Protein AF-X1QWB2-F1 (afdb_monomer_lite)

Structure (mmCIF, N/CA/C/O backbone):
data_AF-X1Q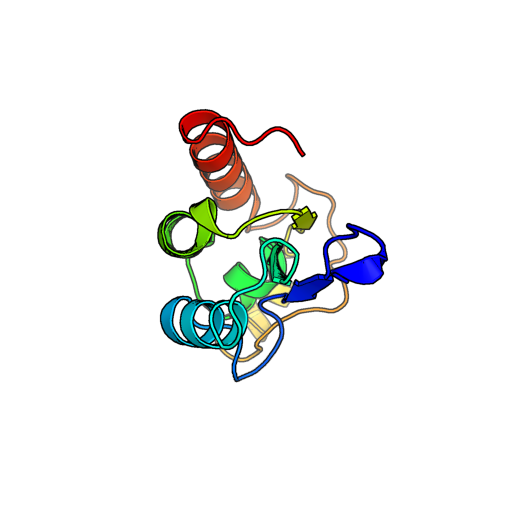WB2-F1
#
_entry.id   AF-X1QWB2-F1
#
loop_
_atom_site.group_PDB
_atom_site.id
_atom_site.type_symbol
_atom_site.label_atom_id
_atom_site.label_alt_id
_atom_site.label_comp_id
_atom_site.label_asym_id
_atom_site.label_entity_id
_atom_site.label_seq_id
_atom_site.pdbx_PDB_ins_code
_atom_site.Cartn_x
_atom_site.Cartn_y
_atom_site.Cartn_z
_atom_site.occupancy
_atom_site.B_iso_or_equiv
_atom_site.auth_seq_id
_atom_site.auth_comp_id
_atom_site.auth_asym_id
_atom_site.auth_atom_id
_atom_site.pdbx_PDB_model_num
ATOM 1 N N . ALA A 1 1 ? -11.888 -11.423 16.180 1.00 87.31 1 ALA A N 1
ATOM 2 C CA . ALA A 1 1 ? -11.134 -10.167 16.320 1.00 87.31 1 ALA A CA 1
ATOM 3 C C . ALA A 1 1 ? -11.577 -9.421 17.581 1.00 87.31 1 ALA A C 1
ATOM 5 O O . ALA A 1 1 ? -10.818 -9.355 18.541 1.00 87.31 1 ALA A O 1
ATOM 6 N N . ASP A 1 2 ? -12.845 -9.003 17.648 1.00 89.38 2 ASP A N 1
ATOM 7 C CA . ASP A 1 2 ? -13.381 -8.087 18.670 1.00 89.38 2 ASP A CA 1
ATOM 8 C C . ASP A 1 2 ? -13.231 -8.575 20.112 1.00 89.38 2 ASP A C 1
ATOM 10 O O . ASP A 1 2 ? -12.734 -7.848 20.968 1.00 89.38 2 ASP A O 1
ATOM 14 N N . ARG A 1 3 ? -13.568 -9.844 20.378 1.00 95.56 3 ARG A N 1
ATOM 15 C CA . ARG A 1 3 ? -13.446 -10.448 21.719 1.00 95.56 3 ARG A CA 1
ATOM 16 C C . ARG A 1 3 ? -12.030 -10.352 22.295 1.00 95.56 3 ARG A C 1
ATOM 18 O O . ARG A 1 3 ? -11.871 -10.219 23.502 1.00 95.56 3 ARG A O 1
ATOM 25 N N . HIS A 1 4 ? -11.020 -10.443 21.433 1.00 96.00 4 HIS A N 1
ATOM 26 C CA . HIS A 1 4 ? -9.612 -10.477 21.828 1.00 96.00 4 HIS A CA 1
ATOM 27 C C . HIS A 1 4 ? -8.893 -9.150 21.582 1.00 96.00 4 HIS A C 1
ATOM 29 O O . HIS A 1 4 ? -7.732 -9.027 21.952 1.00 96.00 4 HIS A O 1
ATOM 35 N N . LYS A 1 5 ? -9.575 -8.161 20.989 1.00 94.38 5 LYS A N 1
ATOM 36 C CA . LYS A 1 5 ? -9.007 -6.865 20.606 1.00 94.38 5 LYS A CA 1
ATOM 37 C C . LYS A 1 5 ? -7.771 -6.977 19.698 1.00 94.38 5 LYS A C 1
ATOM 39 O O . LYS A 1 5 ? -6.821 -6.218 19.849 1.00 94.38 5 LYS A O 1
ATOM 44 N N . ILE A 1 6 ? -7.795 -7.929 18.762 1.00 94.81 6 ILE A N 1
ATOM 45 C CA . ILE A 1 6 ? -6.719 -8.178 17.787 1.00 94.81 6 ILE A CA 1
ATOM 46 C C . ILE A 1 6 ? -7.232 -7.854 16.386 1.00 94.81 6 ILE A C 1
ATOM 48 O O . ILE A 1 6 ? -8.322 -8.306 16.023 1.00 94.81 6 ILE A O 1
ATOM 52 N N . GLY A 1 7 ? -6.443 -7.104 15.614 1.00 94.31 7 GLY A N 1
ATOM 53 C CA . GLY A 1 7 ? -6.753 -6.743 14.232 1.00 94.31 7 GLY A CA 1
ATOM 54 C C . GLY A 1 7 ? -6.715 -7.942 13.279 1.00 94.31 7 GLY A C 1
ATOM 55 O O . GLY A 1 7 ? -5.780 -8.737 13.296 1.00 94.31 7 GLY A O 1
ATOM 56 N N . VAL A 1 8 ? -7.731 -8.055 12.428 1.00 96.50 8 VAL A N 1
ATOM 57 C CA . VAL A 1 8 ? -7.774 -8.936 11.257 1.00 96.50 8 VAL A CA 1
ATOM 58 C C . VAL A 1 8 ? -7.756 -8.041 10.030 1.00 96.50 8 VAL A C 1
ATOM 60 O O . VAL A 1 8 ? -8.609 -7.165 9.879 1.00 96.50 8 VAL A O 1
ATOM 63 N N . CYS A 1 9 ? -6.767 -8.245 9.168 1.00 97.38 9 CYS A N 1
ATOM 64 C CA . CYS A 1 9 ? -6.491 -7.337 8.070 1.00 97.38 9 CYS A CA 1
ATOM 65 C C . CYS A 1 9 ? -6.768 -7.995 6.717 1.00 97.38 9 CYS A C 1
ATOM 67 O O . CYS A 1 9 ? -6.272 -9.085 6.444 1.00 97.38 9 CYS A O 1
ATOM 69 N N . LEU A 1 10 ? -7.542 -7.319 5.868 1.00 97.69 10 LEU A N 1
ATOM 70 C CA . LEU A 1 10 ? -7.714 -7.695 4.469 1.00 97.69 10 LEU A CA 1
ATOM 71 C C . LEU A 1 10 ? -6.548 -7.147 3.644 1.00 97.69 10 LEU A C 1
ATOM 73 O O . LEU A 1 10 ? -6.209 -5.969 3.760 1.00 97.69 10 LEU A O 1
ATOM 77 N N . GLU A 1 11 ? -5.963 -7.992 2.803 1.00 97.88 11 GLU A N 1
ATOM 78 C CA . GLU A 1 11 ? -4.836 -7.644 1.934 1.00 97.88 11 GLU A CA 1
ATOM 79 C C . GLU A 1 11 ? -5.299 -7.501 0.468 1.00 97.88 11 GLU A C 1
ATOM 81 O O . GLU A 1 11 ? -6.124 -8.303 -0.002 1.00 97.88 11 GLU A O 1
ATOM 86 N N . PRO A 1 12 ? -4.801 -6.500 -0.286 1.00 96.56 12 PRO A N 1
ATOM 87 C CA . PRO A 1 12 ? -5.127 -6.307 -1.697 1.00 96.56 12 PRO A CA 1
ATOM 88 C C . PRO A 1 12 ? -4.391 -7.323 -2.589 1.00 96.56 12 PRO A C 1
ATOM 90 O O . PRO A 1 12 ? -3.500 -6.956 -3.339 1.00 96.56 12 PRO A O 1
ATOM 93 N N . HIS A 1 13 ? -4.751 -8.606 -2.488 1.00 96.06 13 HIS A N 1
ATOM 94 C CA . HIS A 1 13 ? -4.164 -9.711 -3.266 1.00 96.06 13 HIS A CA 1
ATOM 95 C C . HIS A 1 13 ? -5.203 -10.449 -4.145 1.00 96.06 13 HIS A C 1
ATOM 97 O O . HIS A 1 13 ? -4.854 -11.299 -4.962 1.00 96.06 13 HIS A O 1
ATOM 103 N N . GLY A 1 14 ? -6.505 -10.180 -3.994 1.00 93.94 14 GLY A N 1
ATOM 104 C CA . GLY A 1 14 ? -7.576 -10.903 -4.690 1.00 93.94 14 GLY A CA 1
ATOM 105 C C . GLY A 1 14 ? -8.398 -10.029 -5.636 1.00 93.94 14 GLY A C 1
ATOM 106 O O . GLY A 1 14 ? -8.427 -8.808 -5.516 1.00 93.94 14 GLY A O 1
ATOM 107 N N . GLN A 1 15 ? -9.173 -10.674 -6.511 1.00 93.06 15 GLN A N 1
ATOM 108 C CA . GLN A 1 15 ? -10.076 -10.040 -7.494 1.00 93.06 15 GLN A CA 1
ATOM 109 C C . GLN A 1 15 ? -11.098 -9.054 -6.885 1.00 93.06 15 GLN A C 1
ATOM 111 O O . GLN A 1 15 ? -11.636 -8.177 -7.563 1.00 93.06 15 GLN A O 1
ATOM 116 N N . LEU A 1 16 ? -11.408 -9.214 -5.594 1.00 94.75 16 LEU A N 1
ATOM 117 C CA . LEU A 1 16 ? -12.325 -8.341 -4.858 1.00 94.75 16 LEU A CA 1
ATOM 118 C C . LEU A 1 16 ? -11.606 -7.308 -3.980 1.00 94.75 16 LEU A C 1
ATOM 120 O O . LEU A 1 16 ? -12.259 -6.399 -3.476 1.00 94.75 16 LEU A O 1
ATOM 124 N N . THR A 1 17 ? -10.292 -7.434 -3.782 1.00 96.88 17 THR A N 1
ATOM 125 C CA . THR A 1 17 ? -9.514 -6.583 -2.868 1.00 96.88 17 THR A CA 1
ATOM 126 C C . THR A 1 17 ? -8.469 -5.721 -3.573 1.00 96.88 17 THR A C 1
ATOM 128 O O . THR A 1 17 ? -7.957 -4.790 -2.962 1.00 96.88 17 THR A O 1
ATOM 131 N N . ASN A 1 18 ? -8.200 -5.951 -4.861 1.00 95.56 18 ASN A N 1
ATOM 132 C CA . ASN A 1 18 ? -7.249 -5.179 -5.671 1.00 95.56 18 ASN A CA 1
ATOM 133 C C . ASN A 1 18 ? -7.798 -3.838 -6.206 1.00 95.56 18 ASN A C 1
ATOM 135 O O . ASN A 1 18 ? -7.137 -3.177 -7.004 1.00 95.56 18 ASN A O 1
ATOM 139 N N . HIS A 1 19 ? -8.996 -3.420 -5.787 1.00 96.94 19 HIS A N 1
ATOM 140 C CA . HIS A 1 19 ? -9.540 -2.091 -6.070 1.00 96.94 19 HIS A CA 1
ATOM 141 C C . HIS A 1 19 ? -9.880 -1.383 -4.756 1.00 96.94 19 HIS A C 1
ATOM 143 O O . HIS A 1 19 ? -10.556 -1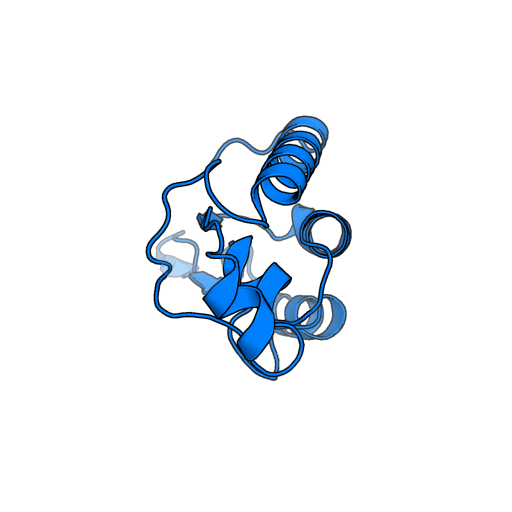.987 -3.914 1.00 96.94 19 HIS A O 1
ATOM 149 N N . PRO A 1 20 ? -9.493 -0.107 -4.588 1.00 96.44 20 PRO A N 1
ATOM 150 C CA . PRO A 1 20 ? -9.628 0.597 -3.314 1.00 96.44 20 PRO A CA 1
ATOM 151 C C . PRO A 1 20 ? -11.092 0.713 -2.876 1.00 96.44 20 PRO A C 1
ATOM 153 O O . PRO A 1 20 ? -11.406 0.470 -1.712 1.00 96.44 20 PRO A O 1
ATOM 156 N N . GLU A 1 21 ? -12.014 0.973 -3.807 1.00 96.25 21 GLU A N 1
ATOM 157 C CA . GLU A 1 21 ? -13.456 1.034 -3.531 1.00 96.25 21 GLU A CA 1
ATOM 158 C C . GLU A 1 21 ? -14.004 -0.309 -3.021 1.00 96.25 21 GLU A C 1
ATOM 160 O O . GLU A 1 21 ? -14.688 -0.368 -1.996 1.00 96.25 21 GLU A O 1
ATOM 165 N N . LYS A 1 22 ? -13.674 -1.412 -3.707 1.00 96.94 22 LYS A N 1
ATOM 166 C CA . LYS A 1 22 ? -14.152 -2.752 -3.337 1.00 96.94 22 LYS A CA 1
ATOM 167 C C . LYS A 1 22 ? -13.572 -3.189 -1.993 1.00 96.94 22 LYS A C 1
ATOM 169 O O . LYS A 1 22 ? -14.322 -3.650 -1.134 1.00 96.94 22 LYS A O 1
ATOM 174 N N . LEU A 1 23 ? -12.272 -2.980 -1.779 1.00 97.75 23 LEU A N 1
ATOM 175 C CA . LEU A 1 23 ? -11.614 -3.261 -0.505 1.00 97.75 23 LEU A CA 1
ATOM 176 C C . LEU A 1 23 ? -12.232 -2.440 0.632 1.00 97.75 23 LEU A C 1
ATOM 178 O O . LEU A 1 23 ? -12.539 -2.987 1.689 1.00 97.75 23 LEU A O 1
ATOM 182 N N . THR A 1 24 ? -12.489 -1.153 0.392 1.00 95.88 24 THR A N 1
ATOM 183 C CA . THR A 1 24 ? -13.149 -0.266 1.359 1.00 95.88 24 THR A CA 1
ATOM 184 C C . THR A 1 24 ? -14.558 -0.751 1.686 1.00 95.88 24 THR A C 1
ATOM 186 O O . THR A 1 24 ? -14.957 -0.756 2.848 1.00 95.88 24 THR A O 1
ATOM 189 N N . ARG A 1 25 ? -15.326 -1.220 0.699 1.00 96.31 25 ARG A N 1
ATOM 190 C CA . ARG A 1 25 ? -16.646 -1.811 0.950 1.00 96.31 25 ARG A CA 1
ATOM 191 C C . ARG A 1 25 ? -16.552 -3.088 1.787 1.00 96.31 25 ARG A C 1
ATOM 193 O O . ARG A 1 25 ? -17.371 -3.283 2.681 1.00 96.31 25 ARG A O 1
ATOM 200 N N . LEU A 1 26 ? -15.568 -3.945 1.515 1.00 96.62 26 LEU A N 1
ATOM 201 C CA . LEU A 1 26 ? -15.366 -5.196 2.250 1.00 96.62 26 LEU A CA 1
ATOM 202 C C . LEU A 1 26 ? -14.930 -4.955 3.696 1.00 96.62 26 LEU A C 1
ATOM 204 O O . LEU A 1 26 ? -15.502 -5.554 4.599 1.00 96.62 26 LEU A O 1
ATOM 208 N N . VAL A 1 27 ? -13.966 -4.063 3.935 1.00 96.38 27 VAL A N 1
ATOM 209 C CA . VAL A 1 27 ? -13.476 -3.776 5.295 1.00 96.38 27 VAL A CA 1
ATOM 210 C C . VAL A 1 27 ? -14.529 -3.062 6.153 1.00 96.38 27 VAL A C 1
ATOM 212 O O . VAL A 1 27 ? -14.496 -3.159 7.373 1.00 96.38 27 VAL A O 1
ATOM 215 N N . ASN A 1 28 ? -15.495 -2.386 5.522 1.00 95.69 28 ASN A N 1
ATOM 216 C CA . ASN A 1 28 ? -16.620 -1.728 6.192 1.00 95.69 28 ASN A CA 1
ATOM 217 C C . ASN A 1 28 ? -17.917 -2.556 6.174 1.00 95.69 28 ASN A C 1
ATOM 219 O O . ASN A 1 28 ? -18.980 -2.023 6.482 1.00 95.69 28 ASN A O 1
ATOM 223 N N . CYS A 1 29 ? -17.875 -3.842 5.802 1.00 94.81 29 CYS A N 1
ATOM 224 C CA . CYS A 1 29 ? -19.085 -4.672 5.747 1.00 94.81 29 CYS A CA 1
ATOM 225 C C . CYS A 1 29 ? -19.692 -4.948 7.134 1.00 94.81 29 CYS A C 1
ATOM 227 O O . CYS A 1 29 ? -20.863 -5.314 7.240 1.00 94.81 29 CYS A O 1
ATOM 229 N N . HIS A 1 30 ? -18.898 -4.760 8.188 1.00 90.38 30 HIS A N 1
ATOM 230 C CA . HIS A 1 30 ? -19.292 -4.881 9.580 1.00 90.38 30 HIS A CA 1
ATOM 231 C C . HIS A 1 30 ? -18.699 -3.723 10.387 1.00 90.38 30 HIS A C 1
ATOM 233 O O . HIS A 1 30 ? -17.578 -3.288 10.119 1.00 90.38 30 HIS A O 1
ATOM 239 N N . ASP A 1 31 ? -19.437 -3.244 11.387 1.00 90.44 31 ASP A N 1
ATOM 240 C CA . ASP A 1 31 ? -18.976 -2.183 12.282 1.00 90.44 31 ASP A CA 1
ATOM 241 C C . ASP A 1 31 ? -18.018 -2.757 13.337 1.00 90.44 31 ASP A C 1
ATOM 243 O O . ASP A 1 31 ? -18.406 -3.109 14.450 1.00 90.44 31 ASP A O 1
ATOM 247 N N . SER A 1 32 ? -16.756 -2.936 12.943 1.00 94.00 32 SER A N 1
ATOM 248 C CA . SER A 1 32 ? -15.685 -3.406 13.821 1.00 94.00 32 SER A CA 1
ATOM 249 C C . SER A 1 32 ? -14.443 -2.542 13.668 1.00 94.00 32 SER A C 1
ATOM 251 O O . SER A 1 32 ? -13.925 -2.335 12.571 1.00 94.00 32 SER A O 1
ATOM 253 N N . LEU A 1 33 ? -13.896 -2.109 14.804 1.00 93.81 33 LEU A N 1
ATOM 254 C CA . LEU A 1 33 ? -12.599 -1.431 14.863 1.00 93.81 33 LEU A CA 1
ATOM 255 C C . LEU A 1 33 ? -11.424 -2.372 14.558 1.00 93.81 33 LEU A C 1
ATOM 257 O O . LEU A 1 33 ? -10.303 -1.905 14.364 1.00 93.81 33 LEU A O 1
ATOM 261 N N . TYR A 1 34 ? -11.668 -3.684 14.522 1.00 96.19 34 TYR A N 1
ATOM 262 C CA . TYR A 1 34 ? -10.643 -4.709 14.374 1.00 96.19 34 TYR A CA 1
ATOM 263 C C . TYR A 1 34 ? -10.648 -5.383 13.000 1.00 96.19 34 TYR A C 1
ATOM 265 O O . TYR A 1 34 ? -9.763 -6.193 12.747 1.00 96.19 34 TYR A O 1
ATOM 273 N N . LEU A 1 35 ? -11.588 -5.057 12.107 1.00 97.12 35 LEU A N 1
ATOM 274 C CA . LEU A 1 35 ? -11.493 -5.406 10.689 1.00 97.12 35 LEU A CA 1
ATOM 275 C C . LEU A 1 35 ? -10.833 -4.238 9.945 1.00 97.12 35 LEU A C 1
ATOM 277 O O . LEU A 1 35 ? -11.373 -3.133 9.894 1.00 97.12 35 LEU A O 1
ATOM 281 N N . ARG A 1 36 ? -9.616 -4.453 9.445 1.00 97.19 36 ARG A N 1
ATOM 282 C CA . ARG A 1 36 ? -8.734 -3.396 8.919 1.00 97.19 36 ARG A CA 1
ATOM 283 C C . ARG A 1 36 ? -8.072 -3.831 7.608 1.00 97.19 36 ARG A C 1
ATOM 285 O O . ARG A 1 36 ? -8.410 -4.876 7.055 1.00 97.19 36 ARG A O 1
ATOM 292 N N . VAL A 1 37 ? -7.156 -3.021 7.087 1.00 98.19 37 VAL A N 1
ATOM 293 C CA . VAL A 1 37 ? -6.393 -3.302 5.862 1.00 98.19 37 VAL A CA 1
ATOM 294 C C . VAL A 1 37 ? -4.929 -3.588 6.194 1.00 98.19 37 VAL A C 1
ATOM 296 O O . VAL A 1 37 ? -4.315 -2.869 6.986 1.00 98.19 37 VAL A O 1
ATOM 299 N N . ASN A 1 38 ? -4.386 -4.626 5.555 1.00 98.12 38 ASN A N 1
ATOM 300 C CA . ASN A 1 38 ? -2.952 -4.855 5.428 1.00 98.12 38 ASN A CA 1
ATOM 301 C C . ASN A 1 38 ? -2.552 -4.356 4.042 1.00 98.12 38 ASN A C 1
ATOM 303 O O . ASN A 1 38 ? -2.833 -5.021 3.047 1.00 98.12 38 ASN A O 1
ATOM 307 N N . PHE A 1 39 ? -2.000 -3.150 3.957 1.00 98.50 39 PHE A N 1
ATOM 308 C CA . PHE A 1 39 ? -1.649 -2.573 2.665 1.00 98.50 39 PHE A CA 1
ATOM 309 C C . PHE A 1 39 ? -0.366 -3.209 2.128 1.00 98.50 39 PHE A C 1
ATOM 311 O O . PHE A 1 39 ? 0.623 -3.286 2.848 1.00 98.50 39 PHE A O 1
ATOM 318 N N . ASP A 1 40 ? -0.360 -3.615 0.860 1.00 98.50 40 ASP A N 1
ATOM 319 C CA . ASP A 1 40 ? 0.792 -4.265 0.239 1.00 98.50 40 ASP A CA 1
ATOM 320 C C . ASP A 1 40 ? 1.281 -3.489 -0.984 1.00 98.50 40 ASP A C 1
ATOM 322 O O . ASP A 1 40 ? 0.558 -3.367 -1.979 1.00 98.50 40 ASP A O 1
ATOM 326 N N . THR A 1 41 ? 2.514 -2.980 -0.929 1.00 98.38 41 THR A N 1
ATOM 327 C CA . THR A 1 41 ? 3.084 -2.175 -2.021 1.00 98.38 41 THR A CA 1
ATOM 328 C C . THR A 1 41 ? 3.290 -2.979 -3.301 1.00 98.38 41 THR A C 1
ATOM 330 O O . THR A 1 41 ? 3.142 -2.427 -4.391 1.00 98.38 41 THR A O 1
ATOM 333 N N . GLY A 1 42 ? 3.648 -4.259 -3.186 1.00 98.00 42 GLY A N 1
ATOM 334 C CA . GLY A 1 42 ? 3.972 -5.128 -4.313 1.00 98.00 42 GLY A CA 1
ATOM 335 C C . GLY A 1 42 ? 2.717 -5.634 -5.007 1.00 98.00 42 GLY A C 1
ATOM 336 O O . GLY A 1 42 ? 2.590 -5.482 -6.220 1.00 98.00 42 GLY A O 1
ATOM 337 N N . ASN A 1 43 ? 1.749 -6.153 -4.246 1.00 98.25 43 ASN A N 1
ATOM 338 C CA . ASN A 1 43 ? 0.499 -6.651 -4.827 1.00 98.25 43 ASN A CA 1
ATOM 339 C C . ASN A 1 43 ? -0.281 -5.528 -5.510 1.00 98.25 43 ASN A C 1
ATOM 341 O O . ASN A 1 43 ? -0.760 -5.694 -6.628 1.00 98.25 43 ASN A O 1
ATOM 345 N N . THR A 1 44 ? -0.335 -4.353 -4.879 1.00 98.19 44 THR A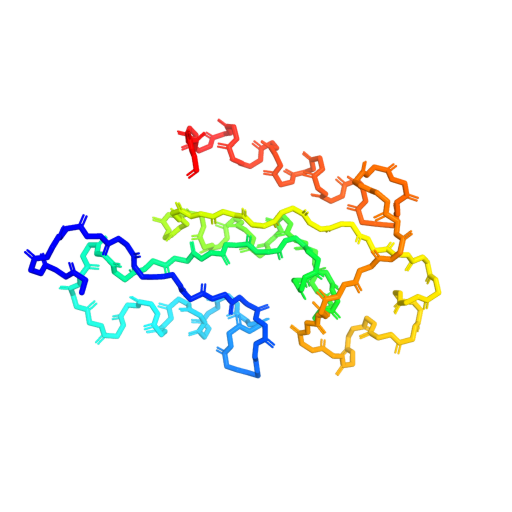 N 1
ATOM 346 C CA . THR A 1 44 ? -0.985 -3.176 -5.461 1.00 98.19 44 THR A CA 1
ATOM 347 C C . THR A 1 44 ? -0.309 -2.751 -6.766 1.00 98.19 44 THR A C 1
ATOM 349 O O . THR A 1 44 ? -0.991 -2.476 -7.753 1.00 98.19 44 THR A O 1
ATOM 352 N N . PHE A 1 45 ? 1.028 -2.734 -6.799 1.00 98.25 45 PHE A N 1
ATOM 353 C CA . PHE A 1 45 ? 1.786 -2.407 -8.006 1.00 98.25 45 PHE A CA 1
ATOM 354 C C . PHE A 1 45 ? 1.539 -3.414 -9.135 1.00 98.25 45 PHE A C 1
ATOM 356 O O . PHE A 1 45 ? 1.287 -3.009 -10.272 1.00 98.25 45 PHE A O 1
ATOM 363 N N . VAL A 1 46 ? 1.579 -4.715 -8.820 1.00 97.62 46 VAL A N 1
ATOM 364 C CA . VAL A 1 46 ? 1.333 -5.803 -9.778 1.00 97.62 46 VAL A CA 1
ATOM 365 C C . VAL A 1 46 ? -0.107 -5.788 -10.275 1.00 97.62 46 VAL A C 1
ATOM 367 O O . VAL A 1 46 ? -0.318 -5.976 -11.462 1.00 97.62 46 VAL A O 1
ATOM 370 N N . ALA A 1 47 ? -1.083 -5.415 -9.449 1.00 97.44 47 ALA A N 1
ATOM 371 C CA . ALA A 1 47 ? -2.461 -5.191 -9.889 1.00 97.44 47 ALA A CA 1
ATOM 372 C C . ALA A 1 47 ? -2.633 -3.995 -10.853 1.00 97.44 47 ALA A C 1
ATOM 374 O O . ALA A 1 47 ? -3.756 -3.655 -11.220 1.00 97.44 47 ALA A O 1
ATOM 375 N N . GLY A 1 48 ? -1.540 -3.339 -11.260 1.00 97.44 48 GLY A N 1
ATOM 376 C CA . GLY A 1 48 ? -1.523 -2.262 -12.248 1.00 97.44 48 GLY A CA 1
ATOM 377 C C . GLY A 1 48 ? -1.667 -0.864 -11.650 1.00 97.44 48 GLY A C 1
ATOM 378 O O . GLY A 1 48 ? -1.572 0.123 -12.379 1.00 97.44 48 GLY A O 1
ATOM 379 N N . TRP A 1 49 ? -1.843 -0.747 -10.334 1.00 97.94 49 TRP A N 1
ATOM 380 C CA . TRP A 1 49 ? -1.971 0.549 -9.677 1.00 97.94 49 TRP A CA 1
ATOM 381 C C . TRP A 1 49 ? -0.621 1.234 -9.476 1.00 97.94 49 TRP A C 1
ATOM 383 O O . TRP A 1 49 ? 0.453 0.628 -9.537 1.00 97.94 49 TRP A O 1
ATOM 393 N N . GLN A 1 50 ? -0.698 2.531 -9.197 1.00 97.81 50 GLN A N 1
ATOM 394 C CA . GLN A 1 50 ? 0.346 3.244 -8.478 1.00 97.81 50 GLN A CA 1
ATOM 395 C C . GLN A 1 50 ? 0.073 3.075 -6.972 1.00 97.81 50 GLN A C 1
ATOM 397 O O . GLN A 1 50 ? -0.978 3.523 -6.501 1.00 97.81 50 GLN A O 1
ATOM 402 N N . PRO A 1 51 ? 0.955 2.401 -6.208 1.00 98.38 51 PRO A N 1
ATOM 403 C CA . PRO A 1 51 ? 0.704 2.060 -4.806 1.00 98.38 51 PRO A CA 1
ATOM 404 C C . PRO A 1 51 ? 0.287 3.235 -3.916 1.00 98.38 51 PRO A C 1
ATOM 406 O O . PRO A 1 51 ? -0.636 3.098 -3.120 1.00 98.38 51 PRO A O 1
ATOM 409 N N . GLN A 1 52 ? 0.911 4.400 -4.081 1.00 98.31 52 GLN A N 1
ATOM 410 C CA . GLN A 1 52 ? 0.602 5.606 -3.313 1.00 98.31 52 GLN A CA 1
ATOM 411 C C . GLN A 1 52 ? -0.825 6.121 -3.551 1.00 98.31 52 GLN A C 1
ATOM 413 O O . GLN A 1 52 ? -1.478 6.544 -2.600 1.00 98.31 52 GLN A O 1
ATOM 418 N N . ASP A 1 53 ? -1.337 6.026 -4.781 1.00 98.38 53 ASP A N 1
ATOM 419 C CA . ASP A 1 53 ? -2.679 6.508 -5.134 1.00 98.38 53 ASP A CA 1
ATOM 420 C C . ASP A 1 53 ? -3.762 5.575 -4.583 1.00 98.38 53 ASP A C 1
ATOM 422 O O . ASP A 1 53 ? -4.852 6.008 -4.201 1.00 98.38 53 ASP A O 1
ATOM 426 N N . PHE A 1 54 ? -3.458 4.276 -4.516 1.00 98.50 54 PHE A N 1
ATOM 427 C CA . PHE A 1 54 ? -4.294 3.304 -3.821 1.00 98.50 54 PHE A CA 1
ATOM 428 C C . PHE A 1 54 ? -4.270 3.564 -2.312 1.00 98.50 54 PHE A C 1
ATOM 430 O O . PHE A 1 54 ? -5.322 3.594 -1.673 1.00 98.50 54 PHE A O 1
ATOM 437 N N . LEU A 1 55 ? -3.077 3.768 -1.744 1.00 98.62 55 LEU A N 1
ATOM 438 C CA . LEU A 1 55 ? -2.885 3.980 -0.313 1.00 98.62 55 LEU A CA 1
ATOM 439 C C . LEU A 1 55 ? -3.642 5.212 0.185 1.00 98.62 55 LEU A C 1
ATOM 441 O O . LEU A 1 55 ? -4.345 5.104 1.184 1.00 98.62 55 LEU A O 1
ATOM 445 N N . GLU A 1 56 ? -3.572 6.345 -0.521 1.00 98.38 56 GLU A N 1
ATOM 446 C CA . GLU A 1 56 ? -4.309 7.571 -0.163 1.00 98.38 56 GLU A CA 1
ATOM 447 C C . GLU A 1 56 ? -5.827 7.326 -0.027 1.00 98.38 56 GLU A C 1
ATOM 449 O O . GLU A 1 56 ? -6.489 7.978 0.777 1.00 98.38 56 GLU A O 1
ATOM 454 N N . GLN A 1 57 ? -6.393 6.346 -0.742 1.00 98.00 57 GLN A N 1
ATOM 455 C CA . GLN A 1 57 ? -7.823 6.019 -0.655 1.00 98.00 57 GLN A CA 1
ATOM 456 C C 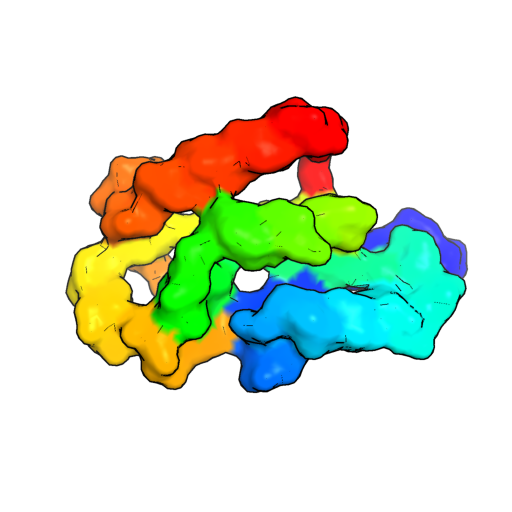. GLN A 1 57 ? -8.184 5.113 0.527 1.00 98.00 57 GLN A C 1
ATOM 458 O O . GLN A 1 57 ? -9.336 5.103 0.958 1.00 98.00 57 GLN A O 1
ATOM 463 N N . VAL A 1 58 ? -7.230 4.336 1.048 1.00 97.69 58 VAL A N 1
ATOM 464 C CA . VAL A 1 58 ? -7.492 3.324 2.088 1.00 97.69 58 VAL A CA 1
ATOM 465 C C . VAL A 1 58 ? -6.760 3.584 3.405 1.00 97.69 58 VAL A C 1
ATOM 467 O O . VAL A 1 58 ? -6.995 2.853 4.367 1.00 97.69 58 VAL A O 1
ATOM 470 N N . ILE A 1 59 ? -5.906 4.612 3.477 1.00 97.81 59 ILE A N 1
ATOM 471 C CA . ILE A 1 59 ? -4.985 4.899 4.591 1.00 97.81 59 ILE A CA 1
ATOM 472 C C . ILE A 1 59 ? -5.668 4.890 5.965 1.00 97.81 59 ILE A C 1
ATOM 474 O O . ILE A 1 59 ? -5.162 4.276 6.900 1.00 97.81 59 ILE A O 1
ATOM 478 N N . GLU A 1 60 ? -6.876 5.445 6.071 1.00 96.19 60 GLU A N 1
ATOM 479 C CA . GLU A 1 60 ? -7.656 5.503 7.320 1.00 96.19 60 GLU A CA 1
ATOM 480 C C . GLU A 1 60 ? -8.044 4.118 7.878 1.00 96.19 60 GLU A C 1
ATOM 482 O O . GLU A 1 60 ? -8.371 3.959 9.062 1.00 96.19 60 GLU A O 1
ATOM 487 N N . LYS A 1 61 ? -8.026 3.086 7.027 1.00 96.69 61 LYS A N 1
ATOM 488 C CA . LYS A 1 61 ? -8.320 1.693 7.383 1.00 96.69 61 LYS A CA 1
ATOM 489 C C . LYS A 1 61 ? -7.070 0.832 7.515 1.00 96.69 61 LYS A C 1
ATOM 491 O O . LYS A 1 61 ? -7.195 -0.302 7.978 1.00 96.69 61 LYS A O 1
ATOM 496 N N . VAL A 1 62 ? -5.889 1.342 7.168 1.00 98.00 62 VAL A N 1
ATOM 497 C CA . VAL A 1 62 ? -4.640 0.589 7.291 1.00 98.00 62 VAL A CA 1
ATOM 498 C C . VAL A 1 62 ? -4.306 0.372 8.768 1.00 98.00 62 VAL A C 1
ATOM 500 O O . VAL A 1 62 ? -4.473 1.254 9.611 1.00 98.00 62 VAL A O 1
ATOM 503 N N . HIS A 1 63 ? -3.913 -0.855 9.090 1.00 97.38 63 HIS A N 1
ATOM 504 C CA . HIS A 1 63 ? -3.444 -1.260 10.419 1.00 97.38 63 HIS A CA 1
ATOM 505 C C . HIS A 1 63 ? -2.140 -2.056 10.362 1.00 97.38 63 HIS A C 1
ATOM 507 O O . HIS A 1 63 ? -1.503 -2.259 11.385 1.00 97.38 63 HIS A O 1
ATOM 513 N N . HIS A 1 64 ? -1.772 -2.540 9.180 1.00 97.81 64 HIS A N 1
ATOM 514 C CA . HIS A 1 64 ? -0.505 -3.200 8.935 1.00 97.81 64 HIS A CA 1
ATOM 515 C C . HIS A 1 64 ? -0.077 -2.932 7.495 1.00 97.81 64 HIS A C 1
ATOM 517 O O . HIS A 1 64 ? -0.914 -2.575 6.656 1.00 97.81 64 HIS A O 1
ATOM 523 N N . CYS A 1 65 ? 1.205 -3.105 7.194 1.00 97.88 65 CYS A N 1
ATOM 524 C CA . CYS A 1 65 ? 1.664 -3.052 5.819 1.00 97.88 65 CYS A CA 1
ATOM 525 C C . CYS A 1 65 ? 2.718 -4.108 5.508 1.00 97.88 65 CYS A C 1
ATOM 527 O O . CYS A 1 65 ? 3.565 -4.456 6.330 1.00 97.88 65 CYS A O 1
ATOM 529 N N . HIS A 1 66 ? 2.683 -4.567 4.266 1.00 98.06 66 HIS A N 1
ATOM 530 C CA . HIS A 1 66 ? 3.737 -5.326 3.632 1.00 98.06 66 HIS A CA 1
ATOM 531 C C . HIS A 1 66 ? 4.467 -4.424 2.639 1.00 98.06 66 HIS A C 1
ATOM 533 O O . HIS A 1 66 ? 3.873 -3.855 1.719 1.00 98.06 66 HIS A O 1
ATOM 539 N N . VAL A 1 67 ? 5.783 -4.326 2.805 1.00 97.25 67 VAL A N 1
ATOM 540 C CA . VAL A 1 67 ? 6.654 -3.635 1.857 1.00 97.25 67 VAL A CA 1
ATOM 541 C C . VAL A 1 67 ? 7.324 -4.687 0.988 1.00 97.25 67 VAL A C 1
ATOM 543 O O . VAL A 1 67 ? 8.176 -5.444 1.449 1.00 97.25 67 VAL A O 1
ATOM 546 N N . LYS A 1 68 ? 6.904 -4.737 -0.273 1.00 96.31 68 LYS A N 1
ATOM 547 C CA . LYS A 1 68 ? 7.457 -5.604 -1.309 1.00 96.31 68 LYS A CA 1
ATOM 548 C C . LYS A 1 68 ? 7.832 -4.787 -2.536 1.00 96.31 68 LYS A C 1
ATOM 550 O O . LYS A 1 68 ? 7.017 -4.030 -3.077 1.00 96.31 68 LYS A O 1
ATOM 555 N N . ASP A 1 69 ? 9.074 -4.963 -2.958 1.00 97.88 69 ASP A N 1
ATOM 556 C CA . ASP A 1 69 ? 9.581 -4.463 -4.229 1.00 97.88 69 ASP A CA 1
ATOM 557 C C . ASP A 1 69 ? 9.475 -5.553 -5.299 1.00 97.88 69 ASP A C 1
ATOM 559 O O . ASP A 1 69 ? 9.252 -6.725 -4.990 1.00 97.88 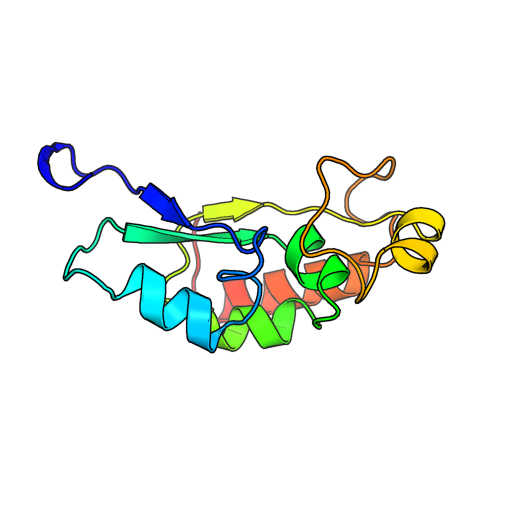69 ASP A O 1
ATOM 563 N N . VAL A 1 70 ? 9.567 -5.169 -6.566 1.00 98.00 70 VAL A N 1
ATOM 564 C CA . VAL A 1 70 ? 9.207 -6.023 -7.698 1.00 98.00 70 VAL A CA 1
ATOM 565 C C . VAL A 1 70 ? 10.348 -6.054 -8.707 1.00 98.00 70 VAL A C 1
ATOM 567 O O . VAL A 1 70 ? 10.788 -5.007 -9.181 1.00 98.00 70 VAL A O 1
ATOM 570 N N . ALA A 1 71 ? 10.829 -7.253 -9.042 1.00 97.81 71 ALA A N 1
ATOM 571 C CA . ALA A 1 71 ? 11.841 -7.442 -10.078 1.00 97.81 71 ALA A CA 1
ATOM 572 C C . ALA A 1 71 ? 11.311 -6.982 -11.449 1.00 97.81 71 ALA A C 1
ATOM 574 O O . ALA A 1 71 ? 10.127 -7.137 -11.748 1.00 97.81 71 ALA A O 1
ATOM 575 N N . ALA A 1 72 ? 12.182 -6.431 -12.299 1.00 97.25 72 ALA A N 1
ATOM 576 C CA . ALA A 1 72 ? 11.779 -5.871 -13.592 1.00 97.25 72 ALA A CA 1
ATOM 577 C C . ALA A 1 72 ? 11.109 -6.904 -14.516 1.00 97.25 72 ALA A C 1
ATOM 579 O O . ALA A 1 72 ? 10.089 -6.603 -15.134 1.00 97.25 72 ALA A O 1
ATOM 580 N N . GLU A 1 73 ? 11.650 -8.123 -14.567 1.00 96.06 73 GLU A N 1
ATOM 581 C CA . GLU A 1 73 ? 11.093 -9.232 -15.351 1.00 96.06 73 GLU A CA 1
ATOM 582 C C . GLU A 1 73 ? 9.687 -9.600 -14.859 1.00 96.06 73 GLU A C 1
ATOM 584 O O . GLU A 1 73 ? 8.730 -9.542 -15.631 1.00 96.06 73 GLU A O 1
ATOM 589 N N . LEU A 1 74 ? 9.527 -9.818 -13.549 1.00 95.75 74 LEU A N 1
ATOM 590 C CA . LEU A 1 74 ? 8.224 -10.089 -12.933 1.00 95.75 74 LEU A CA 1
ATOM 591 C C . LEU A 1 74 ? 7.198 -8.986 -13.244 1.00 95.75 74 LEU A C 1
ATOM 593 O O . LEU A 1 74 ? 6.051 -9.273 -13.583 1.00 95.75 74 LEU A O 1
ATOM 597 N N . ALA A 1 75 ? 7.605 -7.717 -13.143 1.00 95.62 75 ALA A N 1
ATOM 598 C CA . ALA A 1 75 ? 6.740 -6.588 -13.465 1.00 95.62 75 ALA A CA 1
ATOM 599 C C . ALA A 1 75 ? 6.318 -6.592 -14.939 1.00 95.62 75 ALA A C 1
ATOM 601 O O . ALA A 1 75 ? 5.157 -6.320 -15.230 1.00 95.62 75 ALA A O 1
ATOM 602 N N . SER A 1 76 ? 7.235 -6.903 -15.858 1.00 95.88 76 SER A N 1
ATOM 603 C CA . SER A 1 76 ? 6.940 -6.942 -17.294 1.00 95.88 76 SER A CA 1
ATOM 604 C C . SER A 1 76 ? 5.930 -8.027 -17.673 1.00 95.88 76 SER A C 1
ATOM 606 O O . SER A 1 76 ? 5.134 -7.818 -18.583 1.00 95.88 76 SER A O 1
ATOM 608 N N . GLU A 1 77 ? 5.922 -9.148 -16.951 1.00 95.06 77 GLU A N 1
ATOM 609 C CA . GLU A 1 77 ? 5.024 -10.272 -17.226 1.00 95.06 77 GLU A CA 1
ATOM 610 C C . GLU A 1 77 ? 3.671 -10.168 -16.521 1.00 95.06 77 GLU A C 1
ATOM 612 O O . GLU A 1 77 ? 2.664 -10.630 -17.053 1.00 95.06 77 GLU A O 1
ATOM 617 N N . ARG A 1 78 ? 3.646 -9.642 -15.290 1.00 94.50 78 ARG A N 1
ATOM 618 C CA . ARG A 1 78 ? 2.494 -9.797 -14.385 1.00 94.50 78 ARG A CA 1
ATOM 619 C C . ARG A 1 78 ? 1.745 -8.505 -14.104 1.00 94.50 78 ARG A C 1
ATOM 621 O O . ARG A 1 78 ? 0.611 -8.562 -13.628 1.00 94.50 78 ARG A O 1
ATOM 628 N N . ARG A 1 79 ? 2.350 -7.338 -14.353 1.00 96.62 79 ARG A N 1
ATOM 629 C CA . ARG A 1 79 ? 1.732 -6.058 -13.995 1.00 96.62 79 ARG A CA 1
ATOM 630 C C . ARG A 1 79 ? 0.482 -5.789 -14.835 1.00 96.62 79 ARG A C 1
ATOM 632 O O . ARG A 1 79 ? 0.566 -5.677 -16.049 1.00 96.62 79 ARG A O 1
ATOM 639 N N . GLY A 1 80 ? -0.652 -5.601 -14.168 1.00 94.94 80 GLY A N 1
ATOM 640 C CA . GLY A 1 80 ? -1.967 -5.394 -14.774 1.00 94.94 80 GLY A CA 1
ATOM 641 C C . GLY A 1 80 ? -2.714 -6.692 -15.094 1.00 94.94 80 GLY A C 1
ATOM 642 O O . GLY A 1 80 ? -3.924 -6.642 -15.289 1.00 94.94 80 GLY A O 1
ATOM 643 N N . GLU A 1 81 ? -2.021 -7.832 -15.083 1.00 94.00 81 GLU A N 1
ATOM 644 C CA . GLU A 1 81 ? -2.582 -9.152 -15.394 1.00 94.00 81 GLU A CA 1
ATOM 645 C C . GLU A 1 81 ? -2.909 -9.946 -14.119 1.00 94.00 81 GLU A C 1
ATOM 647 O O . GLU A 1 81 ? -3.943 -10.608 -14.034 1.00 94.00 81 GLU A O 1
ATOM 652 N N . GLU A 1 82 ? -2.056 -9.848 -13.096 1.00 95.38 82 GLU A N 1
ATOM 653 C CA . GLU A 1 82 ? -2.233 -10.532 -11.812 1.00 95.38 82 GLU A CA 1
ATOM 654 C C . GLU A 1 82 ? -2.705 -9.578 -10.712 1.00 95.38 82 GLU A C 1
ATOM 656 O O . GLU A 1 82 ? -2.466 -8.373 -10.743 1.00 95.38 82 GLU A O 1
ATOM 661 N N . THR A 1 83 ? -3.335 -10.122 -9.670 1.00 94.44 83 THR A N 1
ATOM 662 C CA . THR A 1 83 ? -3.802 -9.329 -8.518 1.00 94.44 83 THR A CA 1
ATOM 663 C C . THR A 1 83 ? -2.819 -9.286 -7.351 1.00 94.44 83 THR A C 1
ATOM 665 O O . THR A 1 83 ? -3.084 -8.598 -6.368 1.00 94.44 83 THR A O 1
ATOM 668 N N . GLY A 1 84 ? -1.714 -10.028 -7.428 1.00 92.75 84 GLY A N 1
ATOM 669 C CA . GLY A 1 84 ? -0.715 -10.137 -6.370 1.00 92.75 84 GLY A CA 1
ATOM 670 C C . GLY A 1 84 ? 0.408 -11.107 -6.726 1.00 92.75 84 GLY A C 1
ATOM 671 O O . GLY A 1 84 ? 0.347 -11.789 -7.748 1.00 92.75 84 GLY A O 1
ATOM 672 N N . ILE A 1 85 ? 1.441 -11.154 -5.885 1.00 91.31 85 ILE A N 1
ATOM 673 C CA . ILE A 1 85 ? 2.599 -12.042 -6.034 1.00 91.31 85 ILE A CA 1
ATOM 674 C C . ILE A 1 85 ? 2.958 -12.679 -4.694 1.00 91.31 85 ILE A C 1
ATOM 676 O O . ILE A 1 85 ? 2.909 -12.036 -3.646 1.00 91.31 85 ILE A O 1
ATOM 680 N N . ALA A 1 86 ? 3.383 -13.942 -4.734 1.00 85.88 86 ALA A N 1
ATOM 681 C CA . ALA A 1 86 ? 3.851 -14.633 -3.535 1.00 85.88 86 ALA A CA 1
ATOM 682 C C . ALA A 1 86 ? 5.191 -14.063 -3.040 1.00 85.88 86 ALA A C 1
ATOM 684 O O . ALA A 1 86 ? 5.370 -13.818 -1.847 1.00 85.88 86 ALA A O 1
ATOM 685 N N . SER A 1 87 ? 6.129 -13.835 -3.962 1.00 88.19 87 SER A N 1
ATOM 686 C CA . SER A 1 87 ? 7.465 -13.320 -3.670 1.00 88.19 87 SER A CA 1
ATOM 687 C C . SER A 1 87 ? 8.056 -12.590 -4.873 1.00 88.19 87 SER A C 1
ATOM 689 O O . SER A 1 87 ? 7.583 -12.727 -6.000 1.00 88.19 87 SER A O 1
ATOM 691 N N . SER A 1 88 ? 9.117 -11.834 -4.613 1.00 90.19 88 SER A N 1
ATOM 692 C CA . SER A 1 88 ? 9.952 -11.163 -5.603 1.00 90.19 88 SER A CA 1
ATOM 693 C C . SER A 1 88 ? 11.410 -11.456 -5.257 1.00 90.19 88 SER A C 1
ATOM 695 O O . SER A 1 88 ? 11.751 -11.512 -4.077 1.00 90.19 88 SER A O 1
ATOM 697 N N . GLU A 1 89 ? 12.256 -11.672 -6.261 1.00 92.88 89 GLU A N 1
ATOM 698 C CA . GLU A 1 89 ? 13.664 -12.063 -6.067 1.00 92.88 89 GLU A CA 1
ATOM 699 C C . GLU A 1 89 ? 14.603 -10.874 -5.802 1.00 92.88 89 GLU A C 1
ATOM 701 O O . GLU A 1 89 ? 15.820 -11.034 -5.778 1.00 92.88 89 GLU A O 1
ATOM 706 N N . VAL A 1 90 ? 14.049 -9.677 -5.596 1.00 96.62 90 VAL A N 1
ATOM 707 C CA . VAL A 1 90 ? 14.806 -8.455 -5.292 1.00 96.62 90 VAL A CA 1
ATOM 708 C C . VAL A 1 90 ? 14.487 -7.938 -3.898 1.00 96.62 90 VAL A C 1
ATOM 710 O O . VAL A 1 90 ? 13.361 -8.072 -3.405 1.00 96.62 90 VAL A O 1
ATOM 713 N N . SER A 1 91 ? 15.476 -7.304 -3.273 1.00 97.06 91 SER A N 1
ATOM 714 C CA . SER A 1 91 ? 15.286 -6.633 -1.992 1.00 97.06 91 SER A CA 1
ATOM 715 C C . SER A 1 91 ? 14.548 -5.307 -2.179 1.00 97.06 91 SER A C 1
ATOM 717 O O . SER A 1 91 ? 14.463 -4.749 -3.275 1.00 97.06 91 SER A O 1
ATOM 719 N N . VAL A 1 92 ? 14.026 -4.761 -1.080 1.00 97.50 92 VAL A N 1
ATOM 720 C CA . VAL A 1 92 ? 13.399 -3.435 -1.091 1.00 97.50 92 VAL A CA 1
ATOM 721 C C . VAL A 1 92 ? 14.415 -2.362 -1.483 1.00 97.50 92 VAL A C 1
ATOM 723 O O . VAL A 1 92 ? 15.430 -2.204 -0.811 1.00 97.50 92 VAL A O 1
ATOM 726 N N . GLY A 1 93 ? 14.106 -1.596 -2.533 1.00 97.50 93 GLY A N 1
ATOM 727 C CA . GLY A 1 93 ? 14.959 -0.534 -3.070 1.00 97.50 93 GLY A CA 1
ATOM 728 C C . GLY A 1 93 ? 15.765 -0.941 -4.305 1.00 97.50 93 GLY A C 1
ATOM 729 O O . GLY A 1 93 ? 16.403 -0.080 -4.907 1.00 97.50 93 GLY A O 1
ATOM 730 N N . GLU A 1 94 ? 15.736 -2.219 -4.687 1.00 97.94 94 GLU A N 1
ATOM 731 C CA . GLU A 1 94 ? 16.472 -2.759 -5.839 1.00 97.94 94 GLU A CA 1
ATOM 732 C C . GLU A 1 94 ? 15.565 -3.028 -7.050 1.00 97.94 94 GLU A C 1
ATOM 734 O O . GLU A 1 94 ? 16.056 -3.261 -8.155 1.00 97.94 94 GLU A O 1
ATOM 739 N N . GLY A 1 95 ? 14.245 -3.021 -6.852 1.00 97.75 95 GLY A N 1
ATOM 740 C CA . GLY A 1 95 ? 13.262 -3.318 -7.885 1.00 97.75 95 GLY A CA 1
ATOM 741 C C . GLY A 1 95 ? 12.654 -2.079 -8.539 1.00 97.75 95 GLY A C 1
ATOM 742 O O . GLY A 1 95 ? 12.933 -0.928 -8.199 1.00 97.75 95 GLY A O 1
ATOM 743 N N . VAL A 1 96 ? 11.763 -2.326 -9.499 1.00 98.19 96 VAL A N 1
ATOM 744 C CA . VAL A 1 96 ? 11.091 -1.265 -10.267 1.00 98.19 96 VAL A CA 1
ATOM 745 C C . VAL A 1 96 ? 9.977 -0.564 -9.483 1.00 98.19 96 VAL A C 1
ATOM 747 O O . VAL A 1 96 ? 9.416 0.417 -9.967 1.00 98.19 96 VAL A O 1
ATOM 750 N N . ASN A 1 97 ? 9.638 -1.043 -8.281 1.00 98.19 97 ASN A N 1
ATOM 751 C CA . ASN A 1 97 ? 8.624 -0.443 -7.414 1.00 98.19 97 ASN A CA 1
ATOM 752 C C . ASN A 1 97 ? 9.236 0.467 -6.328 1.00 98.19 97 ASN A C 1
ATOM 754 O O . ASN A 1 97 ? 8.498 1.087 -5.560 1.00 98.19 97 ASN A O 1
ATOM 758 N N . ALA A 1 98 ? 10.566 0.585 -6.260 1.00 98.44 98 ALA A N 1
ATOM 759 C CA . ALA A 1 98 ? 11.286 1.327 -5.224 1.00 98.44 98 ALA A CA 1
ATOM 760 C C . ALA A 1 98 ? 10.790 2.776 -5.034 1.00 98.44 98 ALA A C 1
ATOM 762 O O . ALA A 1 98 ? 10.543 3.214 -3.907 1.00 98.44 98 ALA A O 1
ATOM 763 N N . GLU A 1 99 ? 10.582 3.524 -6.122 1.00 98.50 99 GLU A N 1
ATOM 764 C CA . GLU A 1 99 ? 10.119 4.919 -6.043 1.00 98.50 99 GLU A CA 1
ATOM 765 C C . GLU A 1 99 ? 8.699 5.037 -5.469 1.00 98.50 99 GLU A C 1
ATOM 767 O O . GLU A 1 99 ? 8.418 5.933 -4.667 1.00 98.50 99 GLU A O 1
ATOM 772 N N . ASN A 1 100 ? 7.814 4.094 -5.804 1.00 98.56 100 ASN A N 1
ATOM 773 C CA . ASN A 1 100 ? 6.459 4.047 -5.257 1.00 98.56 100 ASN A CA 1
ATOM 774 C C . ASN A 1 100 ? 6.458 3.671 -3.774 1.00 98.56 100 ASN A C 1
ATOM 776 O O . ASN A 1 100 ? 5.646 4.191 -3.011 1.00 98.56 100 ASN A O 1
ATOM 780 N N . ILE A 1 101 ? 7.379 2.806 -3.336 1.00 98.62 101 ILE A N 1
ATOM 781 C CA . ILE A 1 101 ? 7.559 2.494 -1.912 1.00 98.62 101 ILE A CA 1
ATOM 782 C C . ILE A 1 101 ? 7.929 3.771 -1.154 1.00 98.62 101 ILE A C 1
ATOM 784 O O . ILE A 1 101 ? 7.293 4.100 -0.152 1.00 98.62 101 ILE A O 1
ATOM 788 N N . VAL A 1 102 ? 8.885 4.554 -1.664 1.00 98.69 102 VAL A N 1
ATOM 789 C CA . VAL A 1 102 ? 9.242 5.857 -1.076 1.00 98.69 102 VAL A CA 1
ATOM 790 C C . VAL A 1 102 ? 8.038 6.804 -1.048 1.00 98.69 102 VAL A C 1
ATOM 792 O O . VAL A 1 102 ? 7.830 7.503 -0.053 1.00 98.69 102 VAL A O 1
ATOM 795 N N . ALA A 1 103 ? 7.222 6.831 -2.105 1.00 98.75 103 ALA A N 1
ATOM 796 C CA . ALA A 1 103 ? 5.993 7.619 -2.133 1.00 98.75 103 ALA A CA 1
ATOM 797 C C . ALA A 1 103 ? 4.984 7.160 -1.063 1.00 98.75 103 ALA A C 1
ATOM 799 O O . ALA A 1 103 ? 4.468 7.996 -0.322 1.00 98.75 103 ALA A O 1
ATOM 800 N N . CYS A 1 104 ? 4.776 5.852 -0.893 1.00 98.69 104 CYS A N 1
ATOM 801 C CA . CYS A 1 104 ? 3.911 5.298 0.153 1.00 98.69 104 CYS A CA 1
ATOM 802 C C . CYS A 1 104 ? 4.392 5.675 1.558 1.00 98.69 104 CYS A C 1
ATOM 804 O O . CYS A 1 104 ? 3.592 6.084 2.395 1.00 98.69 104 CYS A O 1
ATOM 806 N N . LEU A 1 105 ? 5.703 5.618 1.816 1.00 98.38 105 LEU A N 1
ATOM 807 C CA . LEU A 1 105 ? 6.275 6.039 3.100 1.00 98.38 105 LEU A CA 1
ATOM 808 C C . LEU A 1 105 ? 5.996 7.520 3.401 1.00 98.38 105 LEU A C 1
ATOM 810 O O . LEU A 1 105 ? 5.764 7.884 4.556 1.00 98.38 105 LEU A O 1
ATOM 814 N N . LYS A 1 106 ? 5.966 8.385 2.378 1.00 98.62 106 LYS A N 1
ATOM 815 C CA . LYS A 1 106 ? 5.561 9.792 2.543 1.00 98.62 106 LYS A CA 1
ATOM 816 C C . LYS A 1 106 ? 4.083 9.915 2.918 1.00 98.62 106 LYS A C 1
ATOM 818 O O . LYS A 1 106 ? 3.773 10.720 3.794 1.00 98.62 106 LYS A O 1
ATOM 823 N N . VAL A 1 107 ? 3.198 9.114 2.317 1.00 98.62 107 VAL A N 1
ATOM 824 C CA . VAL A 1 107 ? 1.767 9.067 2.677 1.00 98.62 107 VAL A CA 1
ATOM 825 C C . VAL A 1 107 ? 1.594 8.599 4.123 1.00 98.62 107 VAL A C 1
ATOM 827 O O . VAL A 1 107 ? 0.954 9.285 4.916 1.00 98.62 107 VAL A O 1
ATOM 830 N N . PHE A 1 108 ? 2.250 7.504 4.515 1.00 98.56 108 PHE A N 1
ATOM 831 C CA . PHE A 1 108 ? 2.230 7.021 5.898 1.00 98.56 108 PHE A CA 1
ATOM 832 C C . PHE A 1 108 ? 2.694 8.089 6.892 1.00 98.56 108 PHE A C 1
ATOM 834 O O . PHE A 1 108 ? 2.010 8.357 7.880 1.00 98.56 108 PHE A O 1
ATOM 841 N N . LYS A 1 109 ? 3.816 8.760 6.601 1.00 98.25 109 LYS A N 1
ATOM 842 C CA . LYS A 1 109 ? 4.332 9.851 7.436 1.00 98.25 109 LYS A CA 1
ATOM 843 C C . LYS A 1 109 ? 3.348 11.019 7.536 1.00 98.25 109 LYS A C 1
ATOM 845 O O . LYS A 1 109 ? 3.145 11.540 8.629 1.00 98.25 109 LYS A O 1
ATOM 850 N N . LYS A 1 110 ? 2.739 11.427 6.418 1.00 98.31 110 LYS A N 1
ATOM 851 C CA . LYS A 1 110 ? 1.732 12.501 6.353 1.00 98.31 110 LYS A CA 1
ATOM 852 C C . LYS A 1 110 ? 0.515 12.193 7.234 1.00 98.31 110 LYS A C 1
ATOM 854 O O . LYS A 1 110 ? 0.013 13.104 7.882 1.00 98.31 110 LYS A O 1
ATOM 859 N N . HIS A 1 111 ? 0.079 10.934 7.286 1.00 98.12 111 HIS A N 1
ATOM 860 C CA . HIS A 1 111 ? -1.075 10.494 8.081 1.00 98.12 111 HIS A CA 1
ATOM 861 C C . HIS A 1 111 ? -0.713 10.034 9.505 1.00 98.12 111 HIS A C 1
ATOM 863 O O . HIS A 1 111 ? -1.579 9.563 10.235 1.00 98.12 111 HIS A O 1
ATOM 869 N N . GLY A 1 112 ? 0.549 10.174 9.928 1.00 97.75 112 GLY A N 1
ATOM 870 C CA . GLY A 1 112 ? 0.974 9.806 11.281 1.00 97.75 112 GLY A CA 1
ATOM 871 C C . GLY A 1 112 ? 0.861 8.308 11.576 1.00 97.75 112 GLY A C 1
ATOM 872 O O . GLY A 1 112 ? 0.622 7.931 12.719 1.00 97.75 112 GLY A O 1
ATOM 873 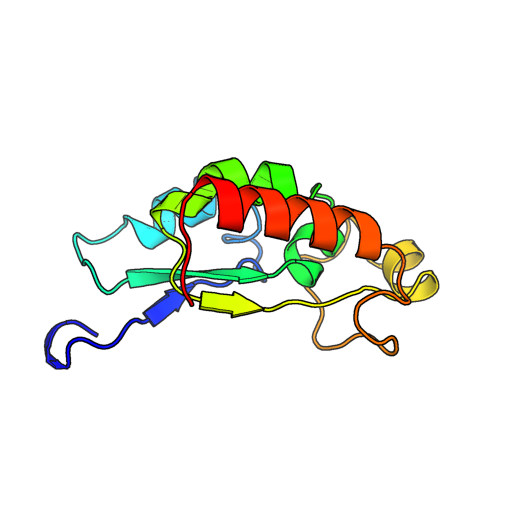N N . PHE A 1 113 ? 1.007 7.458 10.559 1.00 97.44 113 PHE A N 1
ATOM 874 C CA . PHE A 1 113 ? 1.003 6.007 10.723 1.00 97.44 113 PHE A CA 1
ATOM 875 C C . PHE A 1 113 ? 2.222 5.542 11.534 1.00 97.44 113 PHE A C 1
ATOM 877 O O . PHE A 1 113 ? 3.346 5.975 11.270 1.00 97.44 113 PHE A O 1
ATOM 884 N N . THR A 1 114 ? 2.004 4.669 12.522 1.00 94.50 114 THR A N 1
ATOM 885 C CA . THR A 1 114 ? 3.025 4.268 13.507 1.00 94.50 114 THR A CA 1
ATOM 886 C C . THR A 1 114 ? 3.324 2.766 13.564 1.00 94.50 114 THR A C 1
ATOM 888 O O . THR A 1 114 ? 4.160 2.375 14.381 1.00 94.50 114 THR A O 1
ATOM 891 N N . GLY A 1 115 ? 2.703 1.927 12.721 1.00 80.00 115 GLY A N 1
ATOM 892 C CA . GLY A 1 115 ? 2.989 0.483 12.678 1.00 80.00 115 GLY A CA 1
ATOM 893 C C . GLY A 1 115 ? 2.145 -0.302 11.691 1.00 80.00 115 GLY A C 1
ATOM 894 O O . GLY A 1 115 ? 0.907 -0.209 11.809 1.00 80.00 115 GLY A O 1
#

Secondary structure (DSSP, 8-state):
-GGGT--EEE-TTSTTTSSHHHHHHHHTSS--TTEEEEEEHHHHHHTTS-HHHHHHHHGGGEEEEE-----HHHHHHHTTT-S--S--SS-TTTSTTHHHHHHHHHHHHHTT---

Organism: NCBI:txid412755

Radius of gyration: 13.91 Å; chains: 1; bounding box: 36×27×39 Å

InterPro domains:
  IPR013022 Xylose isomerase-like, TIM barrel domain [PF01261] (1-115)
  IPR036237 Xylose isomerase-like superfamily [SSF51658] (1-115)

pLDDT: mean 96.26, std 2.93, range [80.0, 98.75]

Foldseek 3Di:
DQVVPAADADEQFDPQRLALVSVVCVLVVDPDPRSAHAYELALNQLCQDLSLVSCLSRVVRHDHYHYAAAAPVRSVVRRNPGNGDPHHPDDACGHPSNVSSVSNVVVCVVVVPDD

Sequence (115 aa):
ADRHKIGVCLEPHGQLTNHPEKLTRLVNCHDSLYLRVNFDTGNTFVAGWQPQDFLEQVIEKVHHCHVKDVAAELASERRGEETGIASSEVSVGEGVNAENIVACLKVFKKHGFTG